Protein AF-A0A5K0VX82-F1 (afdb_monomer)

pLDDT: mean 83.69, std 15.51, range [48.31, 96.94]

Foldseek 3Di:
DPQQADPVPRAGPDAPPPSQDDPPLHGDADRNPPPPVRRVSSVVVSVVVVVVVVVVVCPPPVVVPDDDDDDDD

Secondary structure (DSSP, 8-state):
-TTTB-TTTSSBSSPTTTTTB-STT-B--STTSSHHHHHHHHHHHHHHHHHHHHHHH---GGGGS--------

Solvent-accessible surface area (backbone atoms only — not comparable to full-atom values): 4631 Å² total; per-residue (Å²): 106,80,86,41,31,34,91,88,77,71,36,41,67,44,60,81,94,53,40,33,66,48,69,97,86,40,71,48,66,48,74,65,84,52,58,71,65,32,23,53,53,32,49,52,51,51,54,50,49,53,53,49,52,55,56,66,71,55,64,65,74,80,75,78,73,77,76,84,86,79,82,83,133

Structure (mmCIF, N/CA/C/O backbone):
data_AF-A0A5K0VX82-F1
#
_entry.id   AF-A0A5K0VX82-F1
#
loop_
_atom_site.group_PDB
_atom_site.id
_atom_site.type_symbol
_atom_site.label_atom_id
_atom_site.label_alt_id
_atom_site.label_comp_id
_atom_site.label_asym_id
_atom_site.label_entity_id
_atom_site.label_seq_id
_atom_site.pdbx_PDB_ins_code
_atom_site.Cartn_x
_atom_site.Cartn_y
_atom_site.Cartn_z
_atom_site.occupancy
_atom_site.B_iso_or_equiv
_atom_site.auth_seq_id
_atom_site.auth_comp_id
_atom_site.auth_asym_id
_atom_site.auth_atom_id
_atom_site.pdbx_PDB_model_num
ATOM 1 N N . GLU A 1 1 ? 4.700 12.669 -2.099 1.00 63.41 1 GLU A N 1
ATOM 2 C CA . GLU A 1 1 ? 4.951 11.672 -3.164 1.00 63.41 1 GLU A CA 1
ATOM 3 C C . GLU A 1 1 ? 6.440 11.449 -3.435 1.00 63.41 1 GLU A C 1
ATOM 5 O O . GLU A 1 1 ? 6.854 10.299 -3.402 1.00 63.41 1 GLU A O 1
ATOM 10 N N . GLY A 1 2 ? 7.249 12.504 -3.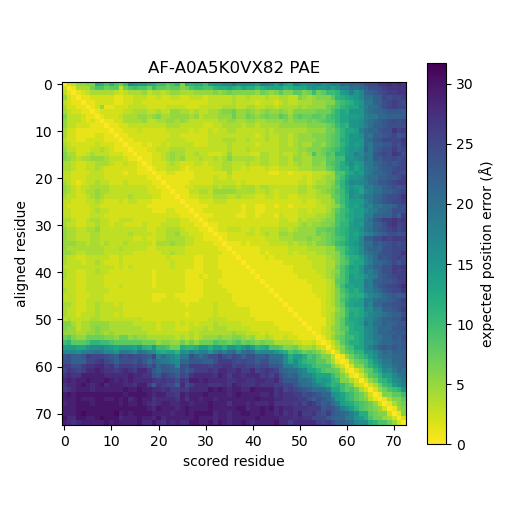628 1.00 79.38 2 GLY A N 1
ATOM 11 C CA . GLY A 1 2 ? 8.676 12.376 -3.997 1.00 79.38 2 GLY A CA 1
ATOM 12 C C . GLY A 1 2 ? 9.567 11.567 -3.039 1.0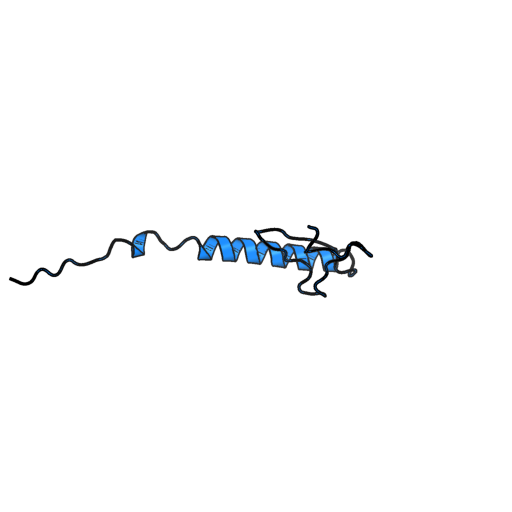0 79.38 2 GLY A C 1
ATOM 13 O O . GLY A 1 2 ? 10.553 10.973 -3.471 1.00 79.38 2 GLY A O 1
ATOM 14 N N . ASP A 1 3 ? 9.193 11.476 -1.759 1.00 86.38 3 ASP A N 1
ATOM 15 C CA . ASP A 1 3 ? 9.888 10.616 -0.789 1.00 86.38 3 ASP A CA 1
ATOM 16 C C . ASP A 1 3 ? 9.323 9.183 -0.723 1.00 86.38 3 ASP A C 1
ATOM 18 O O . ASP A 1 3 ? 9.979 8.245 -0.284 1.00 86.38 3 ASP A O 1
ATOM 22 N N . MET A 1 4 ? 8.103 8.975 -1.219 1.00 91.44 4 MET A N 1
ATOM 23 C CA . MET A 1 4 ? 7.448 7.668 -1.212 1.00 91.44 4 MET A CA 1
ATOM 24 C C . MET A 1 4 ? 7.854 6.825 -2.422 1.00 91.44 4 MET A C 1
ATOM 26 O O . MET A 1 4 ? 8.082 5.623 -2.277 1.00 91.44 4 MET A O 1
ATOM 30 N N . PHE A 1 5 ? 7.978 7.448 -3.595 1.00 93.31 5 PHE A N 1
ATOM 31 C CA . PHE A 1 5 ? 8.335 6.784 -4.847 1.00 93.31 5 PHE A CA 1
ATOM 32 C C . PHE A 1 5 ? 9.757 7.146 -5.290 1.00 93.31 5 PHE A C 1
ATOM 34 O O . PHE A 1 5 ? 10.275 8.225 -5.002 1.00 93.31 5 PHE A O 1
ATOM 41 N N . SER A 1 6 ? 10.425 6.213 -5.961 1.00 91.12 6 SER A N 1
ATOM 42 C CA . SER A 1 6 ? 11.716 6.442 -6.602 1.00 91.12 6 SER A CA 1
ATOM 43 C C . SER A 1 6 ? 11.502 7.171 -7.927 1.00 91.12 6 SER A C 1
ATOM 45 O O . SER A 1 6 ? 10.693 6.759 -8.754 1.00 91.12 6 SER A O 1
ATOM 47 N N . GLU A 1 7 ? 12.265 8.238 -8.153 1.00 91.25 7 GLU A N 1
ATOM 48 C CA . GLU A 1 7 ? 12.191 9.032 -9.388 1.00 91.25 7 GLU A CA 1
ATOM 49 C C . GLU A 1 7 ? 12.659 8.252 -10.626 1.00 91.25 7 GLU A C 1
ATOM 51 O O . GLU A 1 7 ? 12.332 8.611 -11.753 1.00 91.25 7 GLU A O 1
ATOM 56 N N . LYS A 1 8 ? 13.425 7.171 -10.430 1.00 92.19 8 LYS A N 1
ATOM 57 C CA . LYS A 1 8 ? 13.994 6.379 -11.523 1.00 92.19 8 LYS A CA 1
ATOM 58 C C . LYS A 1 8 ? 12.984 5.412 -12.137 1.00 92.19 8 LYS A C 1
ATOM 60 O O . LYS A 1 8 ? 12.988 5.209 -13.346 1.00 92.19 8 LYS A O 1
ATOM 65 N N . ASP A 1 9 ? 12.192 4.752 -11.299 1.00 89.69 9 ASP A N 1
ATOM 66 C CA . ASP A 1 9 ? 11.317 3.644 -11.699 1.00 89.69 9 ASP A CA 1
ATOM 67 C C . ASP A 1 9 ? 9.848 3.841 -11.302 1.00 89.69 9 ASP A C 1
ATOM 69 O O . ASP A 1 9 ? 9.011 3.020 -11.676 1.00 89.69 9 ASP A O 1
ATOM 73 N N . GLY A 1 10 ? 9.521 4.918 -10.580 1.00 89.88 10 GLY A N 1
ATOM 74 C CA . GLY A 1 10 ? 8.162 5.232 -10.141 1.00 89.88 10 GLY A CA 1
ATOM 75 C C . GLY A 1 10 ? 7.609 4.242 -9.116 1.00 89.88 10 GLY A C 1
ATOM 76 O O . GLY A 1 10 ? 6.394 4.148 -8.952 1.00 89.88 10 GLY A O 1
ATOM 77 N N . LEU A 1 11 ? 8.469 3.462 -8.454 1.00 91.50 11 LEU A N 1
ATOM 78 C CA . LEU A 1 11 ? 8.053 2.451 -7.483 1.00 91.50 11 LEU A CA 1
ATOM 79 C C . LEU A 1 11 ? 8.270 2.923 -6.050 1.00 91.50 11 LEU A C 1
ATOM 81 O O . LEU A 1 11 ? 9.166 3.732 -5.804 1.00 91.50 11 LEU A O 1
ATOM 85 N N . PRO A 1 12 ? 7.489 2.404 -5.087 1.00 92.69 12 PRO A N 1
ATOM 86 C CA . PRO A 1 12 ? 7.714 2.672 -3.684 1.00 92.69 12 PRO A CA 1
ATOM 87 C C . PRO A 1 12 ? 9.157 2.374 -3.295 1.00 92.69 12 PRO A C 1
ATOM 89 O O . PRO A 1 12 ? 9.682 1.299 -3.590 1.00 92.69 12 PRO A O 1
ATOM 92 N N . ARG A 1 13 ? 9.792 3.319 -2.599 1.00 92.62 13 ARG A N 1
ATOM 93 C CA . ARG A 1 13 ? 11.170 3.158 -2.116 1.00 92.62 13 ARG A CA 1
ATOM 94 C C . ARG A 1 13 ? 11.283 2.043 -1.080 1.00 92.62 13 ARG A C 1
ATOM 96 O O . ARG A 1 13 ? 12.317 1.387 -0.985 1.00 92.62 13 ARG A O 1
ATOM 103 N N . ARG A 1 14 ? 10.215 1.822 -0.304 1.00 91.69 14 ARG A N 1
ATOM 104 C CA . ARG A 1 14 ? 10.130 0.717 0.655 1.00 91.69 14 ARG A CA 1
ATOM 105 C C . ARG A 1 14 ? 9.710 -0.571 -0.057 1.00 91.69 14 ARG A C 1
ATOM 107 O O . ARG A 1 14 ? 8.735 -0.558 -0.813 1.00 91.69 14 ARG A O 1
ATOM 114 N N . PRO A 1 15 ? 10.390 -1.697 0.205 1.00 88.94 15 PRO A N 1
ATOM 115 C CA . PRO A 1 15 ? 10.025 -2.971 -0.390 1.00 88.94 15 PRO A CA 1
ATOM 116 C C . PRO A 1 15 ? 8.664 -3.459 0.125 1.00 88.94 15 PRO A C 1
ATOM 118 O O . PRO A 1 15 ? 8.172 -3.057 1.181 1.00 88.94 15 PRO A O 1
ATOM 121 N N . PHE A 1 16 ? 8.045 -4.382 -0.615 1.00 87.25 16 PHE A N 1
ATOM 122 C CA . PHE A 1 16 ? 6.900 -5.131 -0.099 1.00 87.25 16 PHE A CA 1
ATOM 123 C C . PHE A 1 16 ? 7.296 -5.867 1.197 1.00 87.25 16 PHE A C 1
ATOM 125 O O . PHE A 1 16 ? 8.353 -6.501 1.208 1.00 87.25 16 PHE A O 1
ATOM 132 N N . PRO A 1 17 ? 6.449 -5.871 2.245 1.00 88.44 17 PRO A N 1
ATOM 133 C CA . PRO A 1 17 ? 5.048 -5.443 2.271 1.00 88.44 17 PRO A CA 1
ATOM 134 C C . PRO A 1 17 ? 4.802 -4.024 2.791 1.00 88.44 17 PRO A C 1
ATOM 136 O O . PRO A 1 17 ? 3.679 -3.753 3.188 1.00 88.44 17 PRO A O 1
ATOM 139 N N . GLU A 1 18 ? 5.793 -3.136 2.825 1.00 89.62 18 GLU A N 1
ATOM 140 C CA . GLU A 1 18 ? 5.686 -1.821 3.486 1.00 89.62 18 GLU A CA 1
ATOM 141 C C . GLU A 1 18 ? 5.594 -0.635 2.516 1.00 89.62 18 GLU A C 1
ATOM 143 O O . GLU A 1 18 ? 5.327 0.490 2.931 1.00 89.62 18 GLU A O 1
ATOM 148 N N . GLY A 1 19 ? 5.749 -0.881 1.213 1.00 92.31 19 GLY A N 1
ATOM 149 C CA . GLY A 1 19 ? 5.656 0.140 0.160 1.00 92.31 19 GLY A CA 1
ATOM 150 C C . GLY A 1 19 ? 4.300 0.846 0.015 1.00 92.31 19 GLY A C 1
ATOM 151 O O . GLY A 1 19 ? 4.181 1.757 -0.797 1.00 92.31 19 GLY A O 1
ATOM 152 N N . TRP A 1 20 ? 3.276 0.451 0.773 1.00 94.50 20 TRP A N 1
ATOM 153 C CA . TRP A 1 20 ? 1.939 1.055 0.725 1.00 94.50 20 TRP A CA 1
ATOM 154 C C . TRP A 1 20 ? 1.775 2.266 1.654 1.00 94.50 20 TRP A C 1
ATOM 156 O O . TRP A 1 20 ? 0.824 3.024 1.473 1.00 94.50 20 TRP A O 1
ATOM 166 N N . LYS A 1 21 ? 2.666 2.462 2.639 1.00 93.88 21 LYS A N 1
ATOM 167 C CA . LYS A 1 21 ? 2.541 3.520 3.655 1.00 93.88 21 LYS A CA 1
ATOM 168 C C . LYS A 1 21 ? 3.537 4.655 3.432 1.00 93.88 21 LYS A C 1
ATOM 170 O O . LYS A 1 21 ? 4.747 4.454 3.557 1.00 93.88 21 LYS A O 1
ATOM 175 N N . GLY A 1 22 ? 3.009 5.841 3.145 1.00 92.12 22 GLY A N 1
ATOM 176 C CA . GLY A 1 22 ? 3.736 7.105 3.115 1.00 92.12 22 GLY A CA 1
ATOM 177 C C . GLY A 1 22 ? 3.575 7.891 4.417 1.00 92.12 22 GLY A C 1
ATOM 178 O O . GLY A 1 22 ? 3.097 7.380 5.429 1.00 92.12 22 GLY A O 1
ATOM 179 N N . GLU A 1 23 ? 4.001 9.146 4.394 1.00 91.06 23 GLU A N 1
ATOM 180 C CA . GLU A 1 23 ? 3.880 10.064 5.530 1.00 91.06 23 GLU A CA 1
ATOM 181 C C . GLU A 1 23 ? 2.581 10.875 5.460 1.00 91.06 23 GLU A C 1
ATOM 183 O O . GLU A 1 23 ? 1.980 11.005 4.394 1.00 91.06 23 GLU A O 1
ATOM 188 N N . ASN A 1 24 ? 2.153 11.446 6.590 1.00 89.62 24 ASN A N 1
ATOM 189 C CA . ASN A 1 24 ? 1.002 12.358 6.672 1.00 89.62 24 ASN A CA 1
ATOM 190 C C . ASN A 1 24 ? -0.299 11.796 6.065 1.00 89.62 24 ASN A C 1
ATOM 192 O O . ASN A 1 24 ? -1.030 12.503 5.376 1.00 89.62 24 ASN A O 1
ATOM 196 N N . GLY A 1 25 ? -0.575 10.508 6.296 1.00 90.38 25 GLY A N 1
ATOM 197 C CA . GLY A 1 25 ? -1.778 9.842 5.785 1.00 90.38 25 GLY A CA 1
ATOM 198 C C . GLY A 1 25 ? -1.755 9.558 4.279 1.00 90.38 25 GLY A C 1
ATOM 199 O O . GLY A 1 25 ? -2.787 9.219 3.705 1.00 90.38 25 GLY A O 1
ATOM 200 N N . LEU A 1 26 ? -0.599 9.693 3.619 1.00 92.94 26 LEU A N 1
ATOM 201 C CA . LEU A 1 26 ? -0.429 9.282 2.231 1.00 92.94 26 LEU A CA 1
ATOM 202 C C . LEU A 1 26 ? -0.307 7.756 2.137 1.00 92.94 26 LEU A C 1
ATOM 204 O O . LEU A 1 26 ? 0.518 7.143 2.815 1.00 92.94 26 LEU A O 1
ATOM 208 N N . TYR A 1 27 ? -1.071 7.157 1.227 1.00 94.69 27 TYR A N 1
ATOM 209 C CA . TYR A 1 27 ? -1.051 5.720 0.973 1.00 94.69 27 TYR A CA 1
ATOM 210 C C . TYR A 1 27 ? -0.939 5.414 -0.522 1.00 94.69 27 TYR A C 1
ATOM 212 O O . TYR A 1 27 ? -1.422 6.175 -1.359 1.00 94.69 27 TYR A O 1
ATOM 220 N N . ALA A 1 28 ? -0.339 4.272 -0.856 1.00 93.94 28 ALA A N 1
ATOM 221 C CA . ALA A 1 28 ? -0.211 3.769 -2.220 1.00 93.94 28 ALA A CA 1
ATOM 222 C C . ALA A 1 28 ? -0.741 2.336 -2.324 1.00 93.94 28 ALA A C 1
ATOM 224 O O . ALA A 1 28 ? -0.519 1.514 -1.438 1.00 93.94 28 ALA A O 1
ATOM 225 N N . VAL A 1 29 ? -1.409 2.020 -3.434 1.00 95.12 29 VAL A N 1
ATOM 226 C CA . VAL A 1 29 ? -2.035 0.711 -3.671 1.00 95.12 29 VAL A CA 1
ATOM 227 C C . VAL A 1 29 ? -1.558 0.136 -4.995 1.00 95.12 29 VAL A C 1
ATOM 229 O O . VAL A 1 29 ? -1.566 0.827 -6.008 1.00 95.12 29 VAL A O 1
ATOM 232 N N . GLY A 1 30 ? -1.188 -1.148 -5.011 1.00 93.00 30 GLY A N 1
ATOM 233 C CA . GLY A 1 30 ? -0.973 -1.889 -6.259 1.00 93.00 30 GLY A CA 1
ATOM 234 C C . GLY A 1 30 ? 0.431 -1.769 -6.853 1.00 93.00 30 GLY A C 1
ATOM 235 O O . GLY A 1 30 ? 0.721 -2.387 -7.875 1.00 93.00 30 GLY A O 1
ATOM 236 N N . PHE A 1 31 ? 1.345 -1.075 -6.178 1.00 90.81 31 PHE A N 1
ATOM 237 C CA . PHE A 1 31 ? 2.731 -0.906 -6.626 1.00 90.81 31 PHE A CA 1
ATOM 238 C C . PHE A 1 31 ? 3.669 -2.054 -6.217 1.00 90.81 31 PHE A C 1
ATOM 240 O O . PHE A 1 31 ? 4.889 -1.972 -6.340 1.00 90.81 31 PHE A O 1
ATOM 247 N N . THR A 1 32 ? 3.108 -3.168 -5.755 1.00 88.25 32 THR A N 1
ATOM 248 C CA . THR A 1 32 ? 3.866 -4.316 -5.239 1.00 88.25 32 THR A CA 1
ATOM 249 C C . THR A 1 32 ? 4.313 -5.295 -6.323 1.00 88.25 32 THR A C 1
ATOM 251 O O . THR A 1 32 ? 4.959 -6.291 -6.003 1.00 88.25 32 THR A O 1
ATOM 254 N N . LYS A 1 33 ? 3.964 -5.040 -7.598 1.00 90.81 33 LYS A N 1
ATOM 255 C CA . LYS A 1 33 ? 4.223 -5.921 -8.758 1.00 90.81 33 LYS A CA 1
ATOM 256 C C . LYS A 1 33 ? 3.706 -7.359 -8.573 1.00 90.81 33 LYS A C 1
ATOM 258 O O . LYS A 1 33 ? 4.227 -8.301 -9.158 1.00 90.81 33 LYS A O 1
ATOM 263 N N . ARG A 1 34 ? 2.655 -7.530 -7.765 1.00 91.19 34 ARG A N 1
ATOM 264 C CA . ARG A 1 34 ? 2.017 -8.823 -7.443 1.00 91.19 34 ARG A CA 1
ATOM 265 C C . ARG A 1 34 ? 0.622 -8.975 -8.069 1.00 91.19 34 ARG A C 1
ATOM 267 O O . ARG A 1 34 ? -0.175 -9.795 -7.619 1.00 91.19 34 ARG A O 1
ATOM 274 N N . GLY A 1 35 ? 0.312 -8.168 -9.084 1.00 94.38 35 GLY A N 1
ATOM 275 C CA . GLY A 1 35 ? -0.998 -8.141 -9.739 1.00 94.38 35 GLY A CA 1
ATOM 276 C C . GLY A 1 35 ? -2.133 -7.689 -8.810 1.00 94.38 35 GLY A C 1
ATOM 277 O O . GLY A 1 35 ? -1.901 -7.018 -7.802 1.00 94.38 35 GLY A O 1
ATOM 278 N N . ILE A 1 36 ? -3.366 -8.089 -9.143 1.00 95.81 36 ILE A N 1
ATOM 279 C CA . ILE A 1 36 ? -4.591 -7.710 -8.411 1.00 95.81 36 ILE A CA 1
ATOM 280 C C . ILE A 1 36 ? -4.517 -8.130 -6.940 1.00 95.81 36 ILE A C 1
ATOM 282 O O . ILE A 1 36 ? -4.876 -7.353 -6.060 1.00 95.81 36 ILE A O 1
ATOM 286 N N . LEU A 1 37 ? -3.983 -9.321 -6.654 1.00 94.88 37 LEU A N 1
ATOM 287 C CA . LEU A 1 37 ? -3.826 -9.801 -5.281 1.00 94.88 37 LEU A CA 1
ATOM 288 C C . LEU A 1 37 ? -2.935 -8.865 -4.449 1.00 94.88 37 LEU A C 1
ATOM 290 O O . LEU A 1 37 ? -3.253 -8.578 -3.297 1.00 94.88 37 LEU A O 1
ATOM 294 N N . GLY A 1 38 ? -1.852 -8.355 -5.041 1.00 94.31 38 GLY A N 1
ATOM 295 C CA . GLY A 1 38 ? -0.991 -7.352 -4.413 1.00 94.31 38 GLY A CA 1
ATOM 296 C C . GLY A 1 38 ? -1.741 -6.068 -4.069 1.00 94.31 38 GLY A C 1
ATOM 297 O O . GLY A 1 38 ? -1.650 -5.594 -2.941 1.00 94.31 38 GLY A O 1
ATOM 298 N N . ALA A 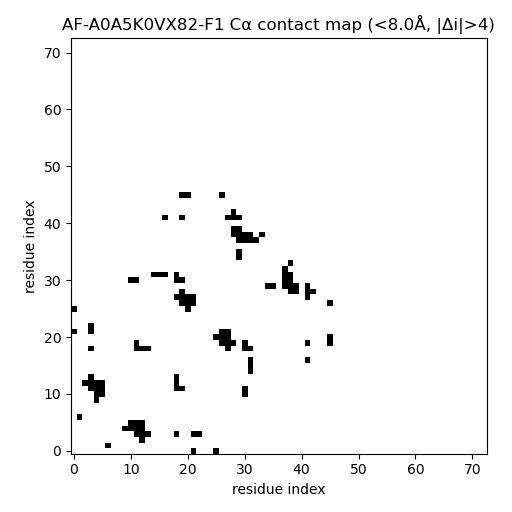1 39 ? -2.545 -5.560 -5.006 1.00 95.69 39 ALA A N 1
ATOM 299 C CA . ALA A 1 39 ? -3.380 -4.383 -4.776 1.00 95.69 39 ALA A CA 1
ATOM 300 C C . ALA A 1 39 ? -4.404 -4.610 -3.650 1.00 95.69 39 ALA A C 1
ATOM 302 O O . ALA A 1 39 ? -4.545 -3.766 -2.767 1.00 95.69 39 ALA A O 1
ATOM 303 N N . CYS A 1 40 ? -5.064 -5.773 -3.615 1.00 96.25 40 CYS A N 1
ATOM 304 C CA . CYS A 1 40 ? -5.989 -6.125 -2.535 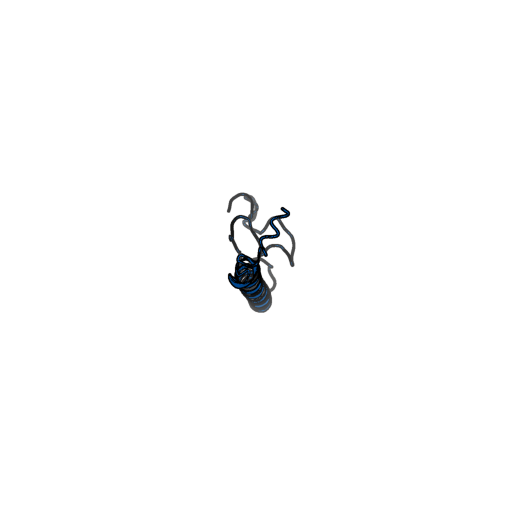1.00 96.25 40 CYS A CA 1
ATOM 305 C C . CYS A 1 40 ? -5.293 -6.174 -1.165 1.00 96.25 40 CYS A C 1
ATOM 307 O O . CYS A 1 40 ? -5.866 -5.747 -0.162 1.00 96.25 40 CYS A O 1
ATOM 309 N N . MET A 1 41 ? -4.060 -6.690 -1.105 1.00 95.00 41 MET A N 1
ATOM 310 C CA . MET A 1 41 ? -3.285 -6.740 0.136 1.00 95.00 41 MET A CA 1
ATOM 311 C C . MET A 1 41 ? -2.952 -5.343 0.663 1.00 95.00 41 MET A C 1
ATOM 313 O O . MET A 1 41 ? -3.096 -5.114 1.863 1.00 95.00 41 MET A O 1
ATOM 317 N N . ASP A 1 42 ? -2.530 -4.429 -0.211 1.00 95.44 42 ASP A N 1
ATOM 318 C CA . ASP A 1 42 ? -2.247 -3.040 0.166 1.00 95.44 42 ASP A CA 1
ATOM 319 C C . ASP A 1 42 ? -3.524 -2.338 0.640 1.00 95.44 42 ASP A C 1
ATOM 321 O O . ASP A 1 42 ? -3.552 -1.797 1.744 1.00 95.44 42 ASP A O 1
ATOM 325 N N . ALA A 1 43 ? -4.618 -2.446 -0.127 1.00 96.75 43 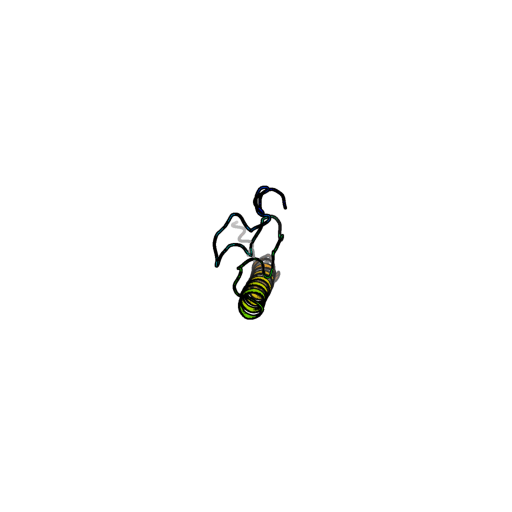ALA A N 1
ATOM 326 C CA . ALA A 1 43 ? -5.910 -1.851 0.216 1.00 96.75 43 ALA A CA 1
ATOM 327 C C . ALA A 1 43 ? -6.415 -2.307 1.595 1.00 96.75 43 ALA A C 1
ATOM 329 O O . ALA A 1 43 ? -6.872 -1.492 2.398 1.00 96.75 43 ALA A O 1
ATOM 330 N N . ARG A 1 44 ? -6.277 -3.602 1.911 1.00 96.31 44 ARG A N 1
ATOM 331 C CA . ARG A 1 44 ? -6.663 -4.143 3.221 1.00 96.31 44 ARG A CA 1
ATOM 332 C C . ARG A 1 44 ? -5.832 -3.549 4.358 1.00 96.31 44 ARG A C 1
ATOM 334 O O . ARG A 1 44 ? -6.395 -3.241 5.403 1.00 96.31 44 ARG A O 1
ATOM 341 N N . ARG A 1 45 ? -4.516 -3.397 4.178 1.00 94.88 45 ARG A N 1
ATOM 342 C CA . ARG A 1 45 ? -3.639 -2.822 5.213 1.00 94.88 45 ARG A CA 1
ATOM 343 C C . ARG A 1 45 ? -3.943 -1.350 5.462 1.00 94.88 45 ARG A C 1
ATOM 345 O 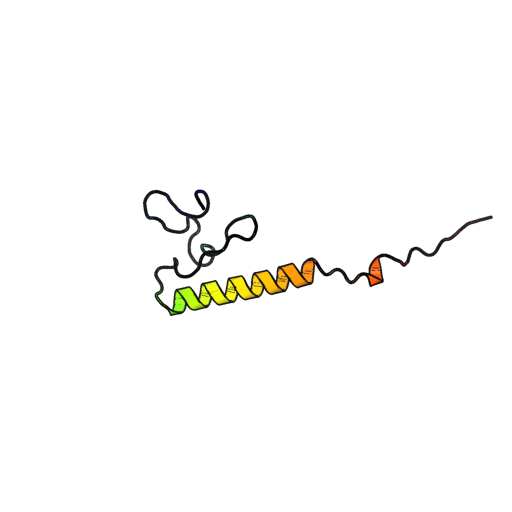O . ARG A 1 45 ? -4.018 -0.948 6.616 1.00 94.88 45 ARG A O 1
ATOM 352 N N . ILE A 1 46 ? -4.188 -0.589 4.399 1.00 96.12 46 ILE A N 1
ATOM 353 C CA . ILE A 1 46 ? -4.570 0.825 4.494 1.00 96.12 46 ILE A CA 1
ATOM 354 C C . ILE A 1 46 ? -5.881 0.970 5.265 1.00 96.12 46 ILE A C 1
ATOM 356 O O . ILE A 1 46 ? -5.953 1.753 6.206 1.00 96.12 46 ILE A O 1
ATOM 360 N N . ALA A 1 47 ? -6.898 0.171 4.926 1.00 96.94 47 ALA A N 1
ATOM 361 C CA . ALA A 1 47 ? -8.176 0.197 5.634 1.00 96.94 47 ALA A CA 1
ATOM 362 C C . ALA A 1 47 ? -8.016 -0.121 7.131 1.00 96.94 47 ALA A C 1
ATOM 364 O O . ALA A 1 47 ? -8.613 0.548 7.971 1.00 96.94 47 ALA A O 1
ATOM 365 N N . GLN A 1 48 ? -7.183 -1.112 7.468 1.00 95.69 48 GLN A N 1
ATOM 366 C CA . GLN A 1 48 ? -6.870 -1.447 8.858 1.00 95.69 48 GLN A CA 1
ATOM 367 C C . GLN A 1 48 ? -6.155 -0.301 9.575 1.00 95.69 48 GLN A C 1
ATOM 369 O O . GLN A 1 48 ? -6.501 0.012 10.707 1.00 95.69 48 GLN A O 1
ATOM 374 N N . GLU A 1 49 ? -5.177 0.336 8.933 1.00 94.19 49 GLU A N 1
ATOM 375 C CA . GLU A 1 49 ? -4.469 1.463 9.533 1.00 94.19 49 GLU A CA 1
ATOM 376 C C . GLU A 1 49 ? -5.401 2.642 9.813 1.00 94.19 49 GLU A C 1
ATOM 378 O O . GLU A 1 49 ? -5.351 3.194 10.905 1.00 94.19 49 GLU A O 1
ATOM 383 N N . ILE A 1 50 ? -6.274 2.994 8.868 1.00 94.88 50 ILE A N 1
ATOM 384 C CA . ILE A 1 50 ? -7.245 4.079 9.053 1.00 94.88 50 ILE A CA 1
ATOM 385 C C . ILE A 1 50 ? -8.177 3.768 10.232 1.00 94.88 50 ILE A C 1
ATOM 387 O O . ILE A 1 50 ? -8.404 4.634 11.076 1.00 94.88 50 ILE A O 1
ATOM 391 N N . ASP A 1 51 ? -8.674 2.530 10.328 1.00 95.50 51 ASP A N 1
ATOM 392 C CA . ASP A 1 51 ? -9.506 2.082 11.453 1.00 95.50 51 ASP A CA 1
ATOM 393 C C . ASP A 1 51 ? -8.762 2.185 12.796 1.00 95.50 51 ASP A C 1
ATOM 395 O O . ASP A 1 51 ? -9.310 2.696 13.775 1.00 95.50 51 ASP A O 1
ATOM 399 N N . TYR A 1 52 ? -7.497 1.755 12.845 1.00 92.62 52 TYR A N 1
ATOM 400 C CA . TYR A 1 52 ? -6.674 1.870 14.048 1.00 92.62 52 TYR A CA 1
ATOM 401 C C . TYR A 1 52 ? -6.388 3.320 14.431 1.00 92.62 52 TYR A C 1
ATOM 403 O O . TYR A 1 52 ? -6.533 3.658 15.604 1.00 92.62 52 TYR A O 1
ATOM 411 N N . SER A 1 53 ? -6.014 4.174 13.476 1.00 90.31 53 SER A N 1
ATOM 412 C CA . SER A 1 53 ? -5.747 5.595 13.723 1.00 90.31 53 SER A CA 1
ATOM 413 C C . SER A 1 53 ? -6.991 6.297 14.266 1.00 90.31 53 SER A C 1
ATOM 415 O O . SER A 1 53 ? -6.922 6.954 15.302 1.00 90.31 53 SER A O 1
ATOM 417 N N . TRP A 1 54 ? -8.159 6.048 13.666 1.00 90.88 54 TRP A N 1
ATOM 418 C CA . TRP A 1 54 ? -9.429 6.601 14.142 1.00 90.88 54 TRP A CA 1
ATOM 419 C C . TRP A 1 54 ? -9.761 6.168 15.578 1.00 90.88 54 TRP A C 1
ATOM 421 O O . TRP A 1 54 ? -10.167 6.981 16.414 1.00 90.88 54 TRP A O 1
ATOM 431 N N . LYS A 1 55 ? -9.556 4.885 15.898 1.00 91.06 55 LYS A N 1
ATOM 432 C CA . LYS A 1 55 ? -9.769 4.335 17.249 1.00 91.06 55 LYS A CA 1
ATOM 433 C C . LYS A 1 55 ? -8.750 4.842 18.272 1.00 91.06 55 LYS A C 1
ATOM 435 O O . LYS A 1 55 ? -9.091 5.010 19.437 1.00 91.06 55 LYS A O 1
ATOM 440 N N . ALA A 1 56 ? -7.507 5.075 17.860 1.00 85.25 56 ALA A N 1
ATOM 441 C CA . ALA A 1 56 ? -6.452 5.585 18.732 1.00 85.25 56 ALA A CA 1
ATOM 442 C C . ALA A 1 56 ? -6.643 7.074 19.067 1.00 85.25 56 ALA A C 1
ATOM 444 O O . ALA A 1 56 ? -6.360 7.498 20.189 1.00 85.25 56 ALA A O 1
ATOM 445 N N . GLU A 1 57 ? -7.148 7.860 18.115 1.00 71.81 57 GLU A N 1
ATOM 446 C CA . GLU A 1 57 ? -7.472 9.278 18.308 1.00 71.81 57 GLU A CA 1
ATOM 447 C C . GLU A 1 57 ? -8.740 9.477 19.149 1.00 71.81 57 GLU A C 1
ATOM 449 O O . GLU A 1 57 ? -8.841 10.436 19.917 1.00 71.81 57 GLU A O 1
ATOM 454 N N . SER A 1 58 ? -9.677 8.528 19.096 1.00 65.88 58 SER A N 1
ATOM 455 C CA . SER A 1 58 ? -10.861 8.501 19.956 1.00 65.88 58 SER A CA 1
ATOM 456 C C . SER A 1 58 ? -10.536 7.981 21.362 1.00 65.88 58 SER A C 1
ATOM 458 O O . SER A 1 58 ? -11.041 6.958 21.821 1.00 65.88 58 SER A O 1
ATOM 460 N N . LYS A 1 59 ? -9.731 8.739 22.120 1.00 60.41 59 LYS A N 1
ATOM 461 C CA . LYS A 1 59 ? -9.766 8.622 23.585 1.00 60.41 59 LYS A CA 1
ATOM 462 C C . LYS A 1 59 ? -11.195 8.952 24.028 1.00 60.41 59 LYS A C 1
ATOM 464 O O . LYS A 1 59 ? -11.676 10.039 23.699 1.00 60.41 59 LYS A O 1
ATOM 469 N N . PRO A 1 60 ? -11.901 8.067 24.753 1.00 54.72 60 PRO A N 1
ATOM 470 C CA . PRO A 1 60 ? -13.234 8.397 25.221 1.00 54.72 60 PRO A CA 1
ATOM 471 C C . PRO A 1 60 ? -13.130 9.635 26.115 1.00 54.72 60 PRO A C 1
ATOM 473 O O . PRO A 1 60 ? -12.398 9.640 27.106 1.00 54.72 60 PRO A O 1
ATOM 476 N N . ILE A 1 61 ? -13.892 10.672 25.756 1.00 56.69 61 ILE A N 1
ATOM 477 C CA . ILE A 1 61 ? -14.040 11.946 26.486 1.00 56.69 61 ILE A CA 1
ATOM 478 C C . ILE A 1 61 ? -14.281 11.714 27.993 1.00 56.69 61 ILE A C 1
ATOM 480 O O . ILE A 1 61 ? -13.931 12.546 28.824 1.00 56.69 61 IL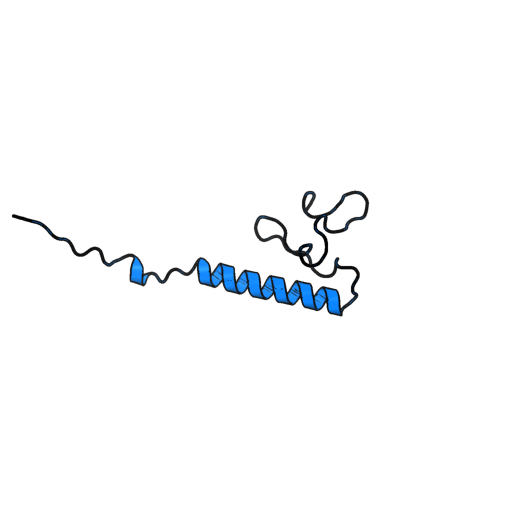E A O 1
ATOM 484 N N . PHE A 1 62 ? -14.798 10.539 28.356 1.00 57.19 62 PHE A N 1
ATOM 485 C CA . PHE A 1 62 ? -15.077 10.108 29.721 1.00 57.19 62 PHE A CA 1
ATOM 486 C C . PHE A 1 62 ? -13.862 10.077 30.673 1.00 57.19 62 PHE A C 1
ATOM 488 O O . PHE A 1 62 ? -14.037 10.232 31.876 1.00 57.19 62 PHE A O 1
ATOM 495 N N . LEU A 1 63 ? -12.629 9.916 30.178 1.00 56.69 63 LEU A N 1
ATOM 496 C CA . LEU A 1 63 ? -11.431 9.893 31.040 1.00 56.69 63 LEU A CA 1
ATOM 497 C C . LEU A 1 63 ? -10.882 11.289 31.387 1.00 56.69 63 LEU A C 1
ATOM 499 O O . LEU A 1 63 ? -9.999 11.393 32.235 1.00 56.69 63 LEU A O 1
ATOM 503 N N . ALA A 1 64 ? -11.388 12.361 30.767 1.00 55.72 64 ALA A N 1
ATOM 504 C CA . ALA A 1 64 ? -10.846 13.711 30.942 1.00 55.72 64 ALA A CA 1
ATOM 505 C C . ALA A 1 64 ? -11.467 14.508 32.108 1.00 55.72 64 ALA A C 1
ATOM 507 O O . ALA A 1 64 ? -10.980 15.593 32.414 1.00 55.72 64 ALA A O 1
ATOM 508 N N . THR A 1 65 ? -12.517 14.006 32.773 1.00 52.72 65 THR A N 1
ATOM 509 C CA . THR A 1 65 ? -13.268 14.785 33.784 1.00 52.72 65 THR A CA 1
ATOM 510 C C . THR A 1 65 ? -13.177 14.257 35.216 1.00 52.72 65 THR A C 1
ATOM 512 O O . THR A 1 65 ? -13.870 14.770 36.090 1.00 52.72 65 THR A O 1
ATOM 515 N N . ALA A 1 66 ? -12.340 13.258 35.503 1.00 57.12 66 ALA A N 1
ATOM 516 C CA . ALA A 1 66 ? -12.226 12.689 36.848 1.00 57.12 66 ALA A CA 1
ATOM 517 C C . ALA A 1 66 ? -10.931 13.122 37.559 1.00 57.12 66 ALA A C 1
ATOM 519 O O . ALA A 1 66 ? -10.069 12.301 37.857 1.00 57.12 66 ALA A O 1
ATOM 520 N N . THR A 1 67 ? -10.803 14.414 37.869 1.00 54.81 67 THR A N 1
ATOM 521 C CA . THR A 1 67 ? -9.976 14.855 39.004 1.00 54.81 67 THR A CA 1
ATOM 522 C C . THR A 1 67 ? -10.879 14.978 40.235 1.00 54.81 67 THR A C 1
ATOM 524 O O . THR A 1 67 ? -11.679 15.915 40.285 1.00 54.81 67 THR A O 1
ATOM 527 N N . PRO A 1 68 ? -10.814 14.079 41.235 1.00 53.34 68 PRO A N 1
ATOM 528 C CA . PRO A 1 68 ? -11.451 14.341 42.515 1.00 53.34 68 PRO A CA 1
ATOM 529 C C . PRO A 1 68 ? -10.600 15.364 43.275 1.00 53.34 68 PRO A C 1
ATOM 531 O O . PRO A 1 68 ? -9.470 15.094 43.675 1.00 53.34 68 PRO A O 1
ATOM 534 N N . THR A 1 69 ? -11.143 16.566 43.438 1.00 58.22 69 THR A N 1
ATOM 535 C CA . THR A 1 69 ? -10.596 17.624 44.286 1.00 58.22 69 THR A CA 1
ATOM 536 C C . THR A 1 69 ? -10.450 17.113 45.721 1.00 58.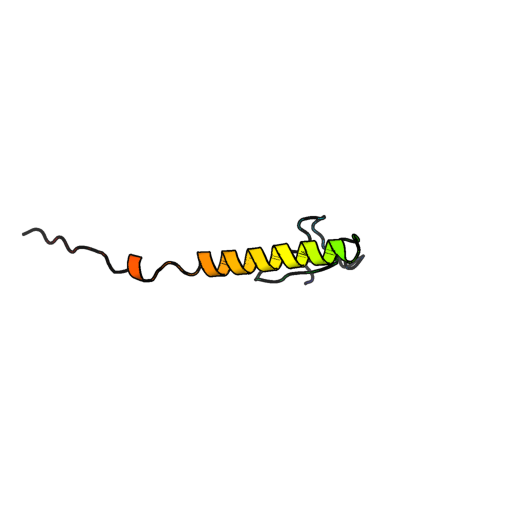22 69 THR A C 1
ATOM 538 O O . THR A 1 69 ? -11.445 16.952 46.423 1.00 58.22 69 THR A O 1
ATOM 541 N N . SER A 1 70 ? -9.222 16.883 46.185 1.00 57.44 70 SER A N 1
ATOM 542 C CA . SER A 1 70 ? -8.920 16.793 47.615 1.00 57.44 70 SER A CA 1
ATOM 543 C C . SER A 1 70 ? -8.338 18.129 48.081 1.00 57.44 70 SER A C 1
ATOM 545 O O . SER A 1 70 ? -7.163 18.409 47.847 1.00 57.44 70 SER A O 1
ATOM 547 N N . LEU A 1 71 ? -9.164 18.960 48.722 1.00 49.41 71 LEU A N 1
ATOM 548 C CA . LEU A 1 71 ? -8.695 20.069 49.559 1.00 49.41 71 LEU A CA 1
ATOM 549 C C . LEU A 1 71 ? -8.369 19.513 50.953 1.00 49.41 71 LEU A C 1
ATOM 551 O O . LEU A 1 71 ? -9.263 18.915 51.556 1.00 49.41 71 LEU A O 1
ATOM 555 N N . PRO A 1 72 ? -7.159 19.710 51.503 1.00 60.16 72 PRO A N 1
ATOM 556 C CA . PRO A 1 72 ? -6.955 19.600 52.937 1.00 60.16 72 PRO A CA 1
ATOM 557 C C . PRO A 1 72 ? -7.154 20.969 53.610 1.00 60.16 72 PRO A C 1
ATOM 559 O O . PRO A 1 72 ? -6.690 21.994 53.106 1.00 60.16 72 PRO A O 1
ATOM 562 N N . TYR A 1 73 ? -7.883 20.942 54.726 1.00 48.31 73 TYR A N 1
ATOM 563 C CA . TYR A 1 73 ? -7.932 21.987 55.752 1.00 48.31 73 TYR A CA 1
ATOM 564 C C . TYR A 1 73 ? -6.664 21.923 56.611 1.00 48.31 73 TYR A C 1
ATOM 566 O O . TYR A 1 73 ? -6.188 20.785 56.839 1.00 48.31 73 T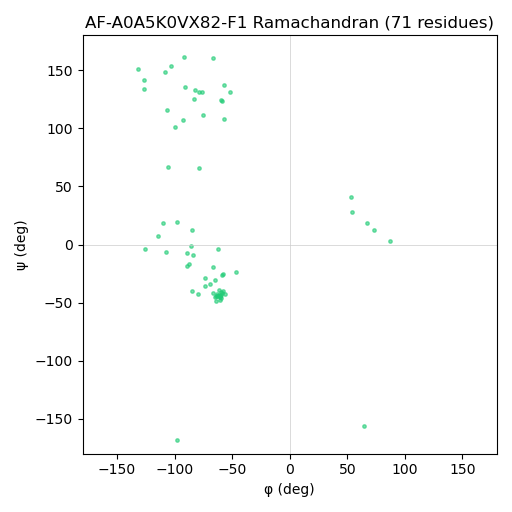YR A O 1
#

Sequence (73 aa):
EGDMFSEKDGLPRRPFPEGWKGENGLYAVGFTKRGILGACMDARRIAQEIDYSWKAESKPIFLATATPTSLPY

InterPro domains:
  IPR050982 Auxin biosynthesis and cation transport [PTHR43539] (4-60)

Radius of gyration: 20.27 Å; Cα contacts (8 Å, |Δi|>4): 60; chains: 1; bounding box: 29×32×68 Å

Mean predicted aligned error: 9.82 Å

Organism: NCBI:txid210225